Protein 8TTO (pdb70)

Secondary structure (DSSP, 8-state):
-EEEEEEEE-SSSEEE-SSTT---SS---SS-EEEEEEEEE-/-EEEEEEE-SSSEEE-SSTT--SSS---SS-EEEEEEEEE-/-EEEEEEEE-SS-EEE-SSTT--SSS---SS-EEEEEEEE-/-EEEEEEEE-SSSEEE-SSTTSSS-S---SS-EEEEEEEE-

B-factor: mean 31.07, std 7.16, range [18.97, 75.86]

InterPro domains:
  IPR059053 Hachiman anti-defense 1 [PF26126] (7-46)

Foldseek 3Di:
DKDKFWWKDQVPDIGGDDCQVVDPDPDDDDRIDIDIDIDDDD/DDKFWWKDLVPDIGGDDPPVVDPDPDDDDRIDIDIDDDDDD/DKDKFKWKDQVPDIDGDPPQVPDPDPDDDPRIDIDMDIDDD/DKDKFWWKDLVPDIGGDPCQVPDPDPDDDDRIDIDMDIDDD

Organism: NCBI:txid32644

Sequence (165 aa):
KEIILTVWTNGNAIRKYTGQDKTISKYKLKDWYKATAVITKEEIILTVWTNGNAIRKYTGQDKTISKYKLKDWYKATAVITKEKEIILTVWTNGNAIRKYTGQDKTISKYKLKDWYKATAVITKKEIILTVWTNGNAIRKYTGQDKTISKYKLKDWYKATAVITK

Solvent-accessible surface area: 12239 Å² total; per-residue (Å²): 202,119,55,126,15,51,0,24,0,44,25,79,35,4,144,78,37,107,22,53,59,158,84,183,66,192,176,184,102,201,101,51,43,77,0,48,0,43,1,56,126,115,174,55,127,30,54,0,23,0,46,20,81,39,5,141,86,42,72,3,52,63,93,61,64,60,182,163,189,107,203,97,44,35,72,0,35,0,46,2,41,142,175,135,101,0,41,18,51,0,22,0,47,24,77,38,8,134,73,35,110,13,49,64,155,90,178,69,204,186,162,112,200,94,45,31,94,3,49,0,54,0,67,149,152,105,32,112,33,57,0,11,0,35,4,81,38,3,125,88,43,104,19,53,53,163,83,184,64,183,166,172,99,198,103,39,26,97,3,59,0,49,1,69,144

Nearest PDB structures (foldseek):
  8tto-assembly1_A  TM=1.024E+00  e=9.820E-07  unidentified
  8tto-assembly2_D  TM=9.721E-01  e=1.538E-06  unidentified
  1adq-assembly1_A  TM=2.111E-01  e=9.528E+00  Homo sapiens
  8tto-assembly2_D  TM=9.809E-01  e=4.364E-06  unidentified
  8tto-assembly1_A  TM=1.005E+00  e=5.976E-06  unidentified

Radius of gyration: 19.55 Å; Cα contacts (8 Å, |Δi|>4): 337; chains: 4; bounding box: 30×60×49 Å

Structure (mmCIF, N/CA/C/O backbone):
data_8TTO
#
_entry.id   8TTO
#
_cell.length_a   30.938
_cell.length_b   40.181
_cell.length_c   45.291
_cell.angle_alpha   75.220
_cell.angle_beta   89.420
_cell.angle_gamma   74.910
#
_symmetry.space_group_name_H-M   'P 1'
#
loop_
_entity.id
_entity.type
_entity.pdbx_description
1 polymer Hachiman
2 water water
#
loop_
_atom_site.group_PDB
_atom_site.id
_atom_site.type_symbol
_atom_site.label_atom_id
_atom_site.label_alt_id
_atom_site.label_comp_id
_atom_site.label_asym_id
_atom_site.label_entity_id
_atom_site.label_seq_id
_atom_site.pdbx_PDB_ins_code
_atom_site.Cartn_x
_atom_site.Cartn_y
_atom_site.Cartn_z
_atom_site.occupancy
_atom_site.B_iso_or_equiv
_atom_site.auth_seq_id
_atom_site.auth_comp_id
_atom_site.auth_asym_id
_atom_site.auth_atom_id
_atom_site.pdbx_PDB_model_num
ATOM 1 N N . LYS A 1 3 ? 8.44400 27.92815 -10.78968 1.000 47.95315 3 LYS A N 1
ATOM 2 C CA . LYS A 1 3 ? 7.67607 29.13914 -11.05171 1.000 47.19176 3 LYS A CA 1
ATOM 3 C C . LYS A 1 3 ? 8.17075 30.28516 -10.17512 1.000 42.46021 3 LYS A C 1
ATOM 4 O O . LYS A 1 3 ? 8.76290 30.06065 -9.11863 1.000 39.29529 3 LYS A O 1
ATOM 10 N N . GLU A 1 4 ? 7.91863 31.51409 -10.61314 1.000 36.35914 4 GLU A N 1
ATOM 11 C CA . GLU A 1 4 ? 8.39868 32.70156 -9.92594 1.000 33.19280 4 GLU A CA 1
ATOM 12 C C . GLU A 1 4 ? 7.23272 33.52192 -9.39309 1.000 31.12764 4 GLU A C 1
ATOM 13 O O . GLU A 1 4 ? 6.15435 33.56792 -9.99293 1.000 32.52927 4 GLU A O 1
ATOM 19 N N . ILE A 1 5 ? 7.46408 34.16916 -8.25451 1.000 22.06329 5 ILE A N 1
ATOM 20 C CA . ILE A 1 5 ? 6.50393 35.07416 -7.63669 1.000 23.44936 5 ILE A CA 1
ATOM 21 C C . ILE A 1 5 ? 7.13306 36.45400 -7.57079 1.000 25.51351 5 ILE A C 1
ATOM 22 O O . ILE A 1 5 ? 8.29443 36.59424 -7.15754 1.000 25.96448 5 ILE A O 1
ATOM 27 N N . ILE A 1 6 ? 6.38545 37.47100 -7.98729 1.000 24.92434 6 ILE A N 1
ATOM 28 C CA . ILE A 1 6 ? 6.81760 38.85985 -7.91505 1.000 22.99576 6 ILE A CA 1
ATOM 29 C C . ILE A 1 6 ? 6.04272 39.52694 -6.78906 1.000 25.39228 6 ILE A C 1
ATOM 30 O O . ILE A 1 6 ? 4.81215 39.64503 -6.85696 1.000 26.90478 6 ILE A O 1
ATOM 35 N N . LEU A 1 7 ? 6.75874 39.96082 -5.75634 1.000 23.98471 7 LEU A N 1
ATOM 36 C CA . LEU A 1 7 ? 6.15185 40.51866 -4.55694 1.000 27.05637 7 LEU A CA 1
ATOM 37 C C . LEU A 1 7 ? 6.79206 41.86119 -4.24512 1.000 26.72262 7 LEU A C 1
ATOM 38 O O . LEU A 1 7 ? 8.02140 41.96741 -4.18857 1.000 23.95701 7 LEU A O 1
ATOM 43 N N . THR A 1 8 ? 5.96077 42.88192 -4.05236 1.000 26.70216 8 THR A N 1
ATOM 44 C CA . THR A 1 8 ? 6.45691 44.16669 -3.57997 1.000 29.04935 8 THR A CA 1
ATOM 45 C C . THR A 1 8 ? 6.78914 44.06054 -2.09711 1.000 24.93862 8 THR A C 1
ATOM 46 O O . THR A 1 8 ? 5.94870 43.64878 -1.29147 1.000 25.80447 8 THR A O 1
ATOM 50 N N . VAL A 1 9 ? 8.01869 44.42149 -1.73501 1.000 24.27555 9 VAL A N 1
ATOM 51 C CA . VAL A 1 9 ? 8.51984 44.18277 -0.38983 1.000 23.92096 9 VAL A CA 1
ATOM 52 C C . VAL A 1 9 ? 8.99708 45.48857 0.23190 1.000 27.63970 9 VAL A C 1
ATOM 53 O O . VAL A 1 9 ? 9.30838 46.46589 -0.45381 1.000 24.96964 9 VAL A O 1
ATOM 57 N N . TRP A 1 10 ? 9.04902 45.48410 1.56209 1.000 23.34399 10 TRP A N 1
ATOM 58 C CA . TRP A 1 10 ? 9.59348 46.57472 2.36410 1.000 23.53929 10 TRP A CA 1
ATOM 59 C C . TRP A 1 10 ? 10.78177 46.00977 3.13121 1.000 26.58726 10 TRP A C 1
ATOM 60 O O . TRP A 1 10 ? 10.60183 45.24607 4.08595 1.000 29.46760 10 TRP A O 1
ATOM 71 N N . THR A 1 11 ? 11.99229 46.37092 2.70903 1.000 25.14159 11 THR A N 1
ATOM 72 C CA . THR A 1 11 ? 13.20008 45.71870 3.19255 1.000 24.76734 11 THR A CA 1
ATOM 73 C C . THR A 1 11 ? 14.28170 46.75491 3.46324 1.000 25.61549 11 THR A C 1
ATOM 74 O O . THR A 1 11 ? 14.18308 47.91568 3.05713 1.000 27.24764 11 THR A O 1
ATOM 78 N N . ASN A 1 12 ? 15.33134 46.31238 4.15965 1.000 25.87588 12 ASN A N 1
ATOM 79 C CA . ASN A 1 12 ? 16.49895 47.13970 4.44214 1.000 31.35686 12 ASN A CA 1
ATOM 80 C C . ASN A 1 12 ? 17.78438 46.50376 3.92528 1.000 32.81735 12 ASN A C 1
ATOM 81 O O . ASN A 1 12 ? 18.87509 46.84981 4.38964 1.000 36.68946 12 ASN A O 1
ATOM 86 N N . GLY A 1 13 ? 17.67912 45.57778 2.97426 1.000 29.87921 13 GLY A N 1
ATOM 87 C CA . GLY A 1 13 ? 18.81430 44.81849 2.51146 1.000 32.87788 13 GLY A CA 1
ATOM 88 C C . GLY A 1 13 ? 19.08207 43.54822 3.28966 1.000 33.45799 13 GLY A C 1
ATOM 89 O O . GLY A 1 13 ? 19.70447 42.62615 2.75068 1.000 36.97522 13 GLY A O 1
ATOM 90 N N . ASN A 1 14 ? 18.63014 43.47654 4.54317 1.000 34.98872 14 ASN A N 1
ATOM 91 C CA . ASN A 1 14 ? 18.78213 42.27518 5.36107 1.000 32.27422 14 ASN A CA 1
ATOM 92 C C . ASN A 1 14 ? 17.41756 41.70802 5.72493 1.000 31.72586 14 ASN A C 1
ATOM 93 O O . ASN A 1 14 ? 17.01970 40.67961 5.17135 1.000 30.15955 14 ASN A O 1
ATOM 98 N N . ALA A 1 15 ? 16.68565 42.33990 6.63938 1.000 31.41729 15 ALA A N 1
ATOM 99 C CA . ALA A 1 15 ? 15.31288 41.94428 6.90324 1.000 30.47139 15 ALA A CA 1
ATOM 100 C C . ALA A 1 15 ? 14.42159 42.33028 5.72620 1.000 27.36290 15 ALA A C 1
ATOM 101 O O . ALA A 1 15 ? 14.79172 43.14017 4.87137 1.000 23.54994 15 ALA A O 1
ATOM 103 N N . ILE A 1 16 ? 13.23057 41.73931 5.68751 1.000 25.57844 16 ILE A N 1
ATOM 104 C CA . ILE A 1 16 ? 12.31209 41.96330 4.57696 1.000 22.02656 16 ILE A CA 1
ATOM 105 C C . ILE A 1 16 ? 10.90090 41.63017 5.04045 1.000 25.93003 16 ILE A C 1
ATOM 106 O O . ILE A 1 16 ? 10.68539 40.67313 5.78947 1.000 25.17067 16 ILE A O 1
ATOM 111 N N . ARG A 1 17 ? 9.94219 42.44587 4.60292 1.000 23.35487 17 ARG A N 1
ATOM 112 C CA . ARG A 1 17 ? 8.53096 42.23683 4.89128 1.000 28.35745 17 ARG A CA 1
ATOM 113 C C . ARG A 1 17 ? 7.72529 42.54315 3.63700 1.000 25.31545 17 ARG A C 1
ATOM 114 O O . ARG A 1 17 ? 8.21987 43.16635 2.69470 1.000 22.05626 17 ARG A O 1
ATOM 122 N N . LYS A 1 18 ? 6.47121 42.09978 3.63440 1.000 30.15190 18 LYS A N 1
ATOM 123 C CA . LYS A 1 18 ? 5.56572 42.44805 2.54882 1.000 30.11002 18 LYS A CA 1
ATOM 124 C C . LYS A 1 18 ? 5.25110 43.93815 2.58989 1.000 28.07905 18 LYS A C 1
ATOM 125 O O . LYS A 1 18 ? 4.99318 44.50558 3.65513 1.000 31.91232 18 LYS A O 1
ATOM 131 N N . TYR A 1 19 ? 5.28224 44.57564 1.42232 1.000 31.73308 19 TYR A N 1
ATOM 132 C CA . TYR A 1 19 ? 4.99479 46.00197 1.34052 1.000 28.50430 19 TYR A CA 1
ATOM 133 C C . TYR A 1 19 ? 3.50771 46.24540 1.56426 1.000 28.92230 19 TYR A C 1
ATOM 134 O O . TYR A 1 19 ? 2.66647 45.73020 0.82058 1.000 28.54492 19 TYR A O 1
ATOM 143 N N . THR A 1 20 ? 3.18467 47.02908 2.59246 1.000 31.26079 20 THR A N 1
ATOM 144 C CA . THR A 1 20 ? 1.80525 47.37816 2.90769 1.000 30.92574 20 THR A CA 1
ATOM 145 C C . THR A 1 20 ? 1.58283 48.88444 2.93146 1.000 34.76455 20 THR A C 1
ATOM 146 O O . THR A 1 20 ? 0.55442 49.34159 3.44433 1.000 36.17380 20 THR A O 1
ATOM 150 N N . GLY A 1 21 ? 2.50994 49.66290 2.38925 1.000 31.22170 21 GLY A N 1
ATOM 151 C CA . GLY A 1 21 ? 2.43857 51.10209 2.44905 1.000 30.19165 21 GLY A CA 1
ATOM 152 C C . GLY A 1 21 ? 3.20030 51.73254 3.59183 1.000 31.54614 21 GLY A C 1
ATOM 153 O O . GLY A 1 21 ? 2.75585 52.76158 4.11325 1.000 34.25629 21 GLY A O 1
ATOM 154 N N . GLN A 1 22 ? 4.33055 51.14862 4.00040 1.000 30.57133 22 GLN A N 1
ATOM 155 C CA . GLN A 1 22 ? 5.09251 51.69940 5.11631 1.000 28.07653 22 GLN A CA 1
ATOM 156 C C . GLN A 1 22 ? 5.64725 53.08007 4.79230 1.000 30.42046 22 GLN A C 1
ATOM 157 O O . GLN A 1 22 ? 5.87150 53.88735 5.70136 1.000 36.52509 22 GLN A O 1
ATOM 163 N N . ASP A 1 23 ? 5.87536 53.36974 3.51380 1.000 34.86404 23 ASP A N 1
ATOM 164 C CA . ASP A 1 23 ? 6.37305 54.66958 3.08627 1.000 33.26903 23 ASP A CA 1
ATOM 165 C C . ASP A 1 23 ? 5.26065 55.68349 2.85277 1.000 36.34366 23 ASP A C 1
ATOM 166 O O . ASP A 1 23 ? 5.54857 56.81475 2.44896 1.000 40.09069 23 ASP A O 1
ATOM 171 N N . LYS A 1 24 ? 4.00750 55.31032 3.09016 1.000 38.08790 24 LYS A N 1
ATOM 172 C CA . LYS A 1 24 ? 2.87698 56.22270 2.91884 1.000 38.61363 24 LYS A CA 1
ATOM 173 C C . LYS A 1 24 ? 2.46792 56.82113 4.26340 1.000 38.51327 24 LYS A C 1
ATOM 174 O O . LYS A 1 24 ? 1.37027 56.60128 4.77642 1.000 41.92642 24 LYS A O 1
ATOM 180 N N . THR A 1 25 ? 3.38627 57.59623 4.83200 1.000 34.42463 25 THR A N 1
ATOM 181 C CA . THR A 1 25 ? 3.19774 58.21849 6.13171 1.000 32.59803 25 THR A CA 1
ATOM 182 C C . THR A 1 25 ? 3.17450 59.73359 5.98754 1.000 31.00725 25 THR A C 1
ATOM 183 O O . THR A 1 25 ? 3.79831 60.29927 5.08456 1.000 31.72412 25 THR A O 1
ATOM 187 N N . ILE A 1 26 ? 2.43672 60.38876 6.88887 1.000 31.53796 26 ILE A N 1
ATOM 188 C CA . ILE A 1 26 ? 2.43058 61.84774 6.94765 1.000 32.49263 26 ILE A CA 1
ATOM 189 C C . ILE A 1 26 ? 3.56005 62.38327 7.81666 1.000 30.35846 26 ILE A C 1
ATOM 190 O O . ILE A 1 26 ? 3.76477 63.60611 7.87220 1.000 32.17054 26 ILE A O 1
ATOM 195 N N . SER A 1 27 ? 4.30753 61.50733 8.48452 1.000 28.85997 27 SER A N 1
ATOM 196 C CA . SER A 1 27 ? 5.42512 61.93615 9.31225 1.000 27.86541 27 SER A CA 1
ATOM 197 C C . SER A 1 27 ? 6.50398 62.60307 8.46678 1.000 28.36240 27 SER A C 1
ATOM 198 O O . SER A 1 27 ? 6.68897 62.28716 7.28899 1.000 29.23106 27 SER A O 1
ATOM 201 N N . LYS A 1 28 ? 7.22234 63.54277 9.08552 1.000 27.87852 28 LYS A N 1
ATOM 202 C CA . LYS A 1 28 ? 8.36169 64.16447 8.42233 1.000 28.27109 28 LYS A CA 1
ATOM 203 C C . LYS A 1 28 ? 9.55776 63.22734 8.33492 1.000 27.74227 28 LYS A C 1
ATOM 204 O O . LYS A 1 28 ? 10.47507 63.48569 7.54849 1.000 28.30078 28 LYS A O 1
ATOM 210 N N . TYR A 1 29 ? 9.56767 62.15151 9.11581 1.000 26.80179 29 TYR A N 1
ATOM 211 C CA . TYR A 1 29 ? 10.70453 61.24995 9.20515 1.000 26.30374 29 TYR A CA 1
ATOM 212 C C . TYR A 1 29 ? 10.41334 59.92998 8.50281 1.000 26.76535 29 TYR A C 1
ATOM 213 O O . TYR A 1 29 ? 9.26393 59.58648 8.21391 1.000 27.18959 29 TYR A O 1
ATOM 222 N N . LYS A 1 30 ? 11.48674 59.18989 8.23651 1.000 26.76347 30 LYS A N 1
ATOM 223 C CA . LYS A 1 30 ? 11.39931 57.86181 7.65099 1.000 27.22002 30 LYS A CA 1
ATOM 224 C C . LYS A 1 30 ? 12.64398 57.08509 8.05099 1.000 27.54920 30 LYS A C 1
ATOM 225 O O . LYS A 1 30 ? 13.65744 57.66528 8.44896 1.000 26.34963 30 LYS A O 1
ATOM 231 N N . LEU A 1 31 ? 12.55795 55.76237 7.94322 1.000 26.90393 31 LEU A N 1
ATOM 232 C CA . LEU A 1 31 ? 13.69073 54.91468 8.28805 1.000 26.65474 31 LEU A CA 1
ATOM 233 C C . LEU A 1 31 ? 14.82913 55.10988 7.29386 1.000 27.59320 31 LEU A C 1
ATOM 234 O O . LEU A 1 31 ? 14.60955 55.22397 6.08462 1.000 32.30739 31 LEU A O 1
ATOM 239 N N . LYS A 1 32 ? 16.05666 55.14927 7.81646 1.000 27.19159 32 LYS A N 1
ATOM 240 C CA . LYS A 1 32 ? 17.21793 55.41360 6.97254 1.000 30.27282 32 LYS A CA 1
ATOM 241 C C . LYS A 1 32 ? 17.48519 54.26092 6.01174 1.000 31.12320 32 LYS A C 1
ATOM 242 O O . LYS A 1 32 ? 17.71734 54.47710 4.81659 1.000 30.51468 32 LYS A O 1
ATOM 248 N N . ASP A 1 33 ? 17.45893 53.02762 6.51494 1.000 29.03869 33 ASP A N 1
ATOM 249 C CA . ASP A 1 33 ? 17.92493 51.87447 5.75733 1.000 35.33566 33 ASP A CA 1
ATOM 250 C C . ASP A 1 33 ? 16.81736 51.13068 5.02374 1.000 31.03615 33 ASP A C 1
ATOM 251 O O . ASP A 1 33 ? 17.12304 50.28187 4.18010 1.000 36.24018 33 ASP A O 1
ATOM 256 N N . TRP A 1 34 ? 15.55303 51.42204 5.31158 1.000 30.31973 34 TRP A N 1
ATOM 257 C CA . TRP A 1 34 ? 14.44384 50.68334 4.72609 1.000 30.95475 34 TRP A CA 1
ATOM 258 C C . TRP A 1 34 ? 13.93135 51.37404 3.46905 1.000 32.01437 34 TRP A C 1
ATOM 259 O O . TRP A 1 34 ? 13.91721 52.60578 3.38124 1.000 32.16592 34 TRP A O 1
ATOM 270 N N . TYR A 1 35 ? 13.50983 50.56932 2.49577 1.000 27.31321 35 TYR A N 1
ATOM 271 C CA . TYR A 1 35 ? 13.06996 51.09016 1.21055 1.000 28.62316 35 TYR A CA 1
ATOM 272 C C . TYR A 1 35 ? 12.07514 50.12427 0.58195 1.000 30.04340 35 TYR A C 1
ATOM 273 O O . TYR A 1 35 ? 12.00868 48.94552 0.94028 1.000 24.69989 35 TYR A O 1
ATOM 282 N N . LYS A 1 36 ? 11.30057 50.64545 -0.36617 1.000 27.09135 36 LYS A N 1
ATOM 283 C CA . LYS A 1 36 ? 10.35710 49.84623 -1.13489 1.000 24.35376 36 LYS A CA 1
ATOM 284 C C . LYS A 1 36 ? 11.06868 49.22251 -2.32733 1.000 29.36586 36 LYS A C 1
ATOM 285 O O . LYS A 1 36 ? 11.87075 49.87765 -2.99885 1.000 30.67059 36 LYS A O 1
ATOM 291 N N . ALA A 1 37 ? 10.77411 47.95112 -2.58698 1.000 28.13212 37 ALA A N 1
ATOM 292 C CA . ALA A 1 37 ? 11.46986 47.22276 -3.63594 1.000 29.98256 37 ALA A CA 1
ATOM 293 C C . ALA A 1 37 ? 10.56822 46.12721 -4.18602 1.000 23.02202 37 ALA A C 1
ATOM 294 O O . ALA A 1 37 ? 9.51311 45.81666 -3.62776 1.000 22.79917 37 ALA A O 1
ATOM 296 N N . THR A 1 38 ? 11.00346 45.54486 -5.29963 1.000 28.51224 38 THR A N 1
ATOM 297 C CA . THR A 1 38 ? 10.31626 44.43652 -5.94783 1.000 24.95391 38 THR A CA 1
ATOM 298 C C . THR A 1 38 ? 11.15979 43.17777 -5.80159 1.000 23.19759 38 THR A C 1
ATOM 299 O O . THR A 1 38 ? 12.36648 43.20046 -6.06666 1.000 25.54513 38 THR A O 1
ATOM 303 N N . ALA A 1 39 ? 10.52695 42.08738 -5.37820 1.000 21.93157 39 ALA A N 1
ATOM 304 C CA . ALA A 1 39 ? 11.21079 40.82688 -5.12039 1.000 22.51752 39 ALA A CA 1
ATOM 305 C C . ALA A 1 39 ? 10.73467 39.77465 -6.11236 1.000 25.44541 39 ALA A C 1
ATOM 306 O O . ALA A 1 39 ? 9.53120 39.51293 -6.21513 1.000 22.99366 39 ALA A O 1
ATOM 308 N N . VAL A 1 40 ? 11.67628 39.17787 -6.83614 1.000 21.66950 40 VAL A N 1
ATOM 309 C CA . VAL A 1 40 ? 11.41024 38.02479 -7.68831 1.000 21.56764 40 VAL A CA 1
ATOM 310 C C . VAL A 1 40 ? 11.77492 36.78438 -6.88349 1.000 22.82891 40 VAL A C 1
ATOM 311 O O . VAL A 1 40 ? 12.95661 36.50163 -6.65799 1.000 23.85680 40 VAL A O 1
ATOM 315 N N . ILE A 1 41 ? 10.76070 36.04500 -6.44669 1.000 21.75785 41 ILE A N 1
ATOM 316 C CA . ILE A 1 41 ? 10.92595 34.95189 -5.49585 1.000 22.33248 41 ILE A CA 1
ATOM 317 C C . ILE A 1 41 ? 10.91246 33.63322 -6.25663 1.000 26.52813 41 ILE A C 1
ATOM 318 O O . ILE A 1 41 ? 9.94573 33.32328 -6.96339 1.000 24.23587 41 ILE A O 1
ATOM 323 N N . THR A 1 42 ? 11.98077 32.85280 -6.10565 1.000 23.60052 42 THR A N 1
ATOM 324 C CA . THR A 1 42 ? 12.11579 31.55233 -6.75131 1.000 26.19101 42 THR A CA 1
ATOM 325 C C . THR A 1 42 ? 12.34381 30.49568 -5.68075 1.000 26.49976 42 THR A C 1
ATOM 326 O O . THR A 1 42 ? 13.29034 30.59997 -4.89268 1.000 26.01579 42 THR A O 1
ATOM 330 N N . LYS A 1 43 ? 11.48364 29.48064 -5.65927 1.000 25.17270 43 LYS A N 1
ATOM 331 C CA . LYS A 1 43 ? 11.57959 28.43120 -4.65365 1.000 33.71341 43 LYS A CA 1
ATOM 332 C C . LYS A 1 43 ? 12.73999 27.49439 -4.96898 1.000 34.93468 43 LYS A C 1
ATOM 333 O O . LYS A 1 43 ? 12.92376 27.07850 -6.11727 1.000 34.70242 43 LYS A O 1
ATOM 339 N N . GLU A 1 44 ? 13.52613 27.16665 -3.94786 1.000 33.38215 44 GLU A N 1
ATOM 340 C CA . GLU A 1 44 ? 14.68104 26.29262 -4.12034 1.000 40.16645 44 GLU A CA 1
ATOM 341 C C . GLU A 1 44 ? 14.28508 24.82281 -4.02229 1.000 37.82209 44 GLU A C 1
ATOM 342 O O . GLU A 1 44 ? 13.18501 24.49395 -3.57776 1.000 43.68192 44 GLU A O 1
ATOM 348 N N . GLU B 1 4 ? 21.37004 45.98809 -6.33926 1.000 51.73881 4 GLU B N 1
ATOM 349 C CA . GLU B 1 4 ? 20.54669 44.78785 -6.24849 1.000 43.02006 4 GLU B CA 1
ATOM 350 C C . GLU B 1 4 ? 21.18425 43.74628 -5.33829 1.000 38.95348 4 GLU B C 1
ATOM 351 O O . GLU B 1 4 ? 22.40698 43.61106 -5.29126 1.000 44.38848 4 GLU B O 1
ATOM 357 N N . ILE B 1 5 ? 20.34256 43.00783 -4.61511 1.000 34.21928 5 ILE B N 1
ATOM 358 C CA . ILE B 1 5 ? 20.79403 41.97879 -3.69124 1.000 32.05048 5 ILE B CA 1
ATOM 359 C C . ILE B 1 5 ? 20.01381 40.69952 -3.95626 1.000 32.09149 5 ILE B C 1
ATOM 360 O O . ILE B 1 5 ? 18.91765 40.71303 -4.52075 1.000 32.03282 5 ILE B O 1
ATOM 365 N N . ILE B 1 6 ? 20.59796 39.58401 -3.53158 1.000 27.46242 6 ILE B N 1
ATOM 366 C CA . ILE B 1 6 ? 19.97652 38.26967 -3.62990 1.000 27.00983 6 ILE B CA 1
ATOM 367 C C . ILE B 1 6 ? 19.88510 37.71279 -2.21682 1.000 28.63911 6 ILE B C 1
ATOM 368 O O . ILE B 1 6 ? 20.90533 37.34706 -1.61839 1.000 27.25215 6 ILE B O 1
ATOM 373 N N . LEU B 1 7 ? 18.67027 37.65570 -1.67911 1.000 29.72212 7 LEU B N 1
ATOM 374 C CA . LEU B 1 7 ? 18.43085 37.20382 -0.31700 1.000 28.99092 7 LEU B CA 1
ATOM 375 C C . LEU B 1 7 ? 17.76663 35.83514 -0.32001 1.000 29.80264 7 LEU B C 1
ATOM 376 O O . LEU B 1 7 ? 16.90734 35.55095 -1.16055 1.000 28.32639 7 LEU B O 1
ATOM 381 N N . THR B 1 8 ? 18.17326 34.99147 0.62325 1.000 26.27609 8 THR B N 1
ATOM 382 C CA . THR B 1 8 ? 17.44654 33.76394 0.91362 1.000 26.91310 8 THR B CA 1
ATOM 383 C C . THR B 1 8 ? 16.32843 34.09675 1.89304 1.000 26.56769 8 THR B C 1
ATOM 384 O O . THR B 1 8 ? 16.58294 34.66645 2.95974 1.000 24.77250 8 THR B O 1
ATOM 388 N N . VAL B 1 9 ? 15.09220 33.76386 1.52922 1.000 22.22749 9 VAL B N 1
ATOM 389 C CA . VAL B 1 9 ? 13.93226 34.21079 2.28533 1.000 22.04831 9 VAL B CA 1
ATOM 390 C C . VAL B 1 9 ? 13.08572 33.01351 2.69742 1.000 23.57527 9 VAL B C 1
ATOM 391 O O . VAL B 1 9 ? 13.16842 31.92436 2.12457 1.000 22.06897 9 VAL B O 1
ATOM 395 N N . TRP B 1 10 ? 12.26551 33.23952 3.71994 1.000 22.84530 10 TRP B N 1
ATOM 396 C CA . TRP B 1 10 ? 11.26665 32.28685 4.19027 1.000 22.26279 10 TRP B CA 1
ATOM 397 C C . TRP B 1 10 ? 9.90291 32.91685 3.93566 1.000 24.41171 10 TRP B C 1
ATOM 398 O O . TRP B 1 10 ? 9.54228 33.90766 4.57976 1.000 26.75344 10 TRP B O 1
ATOM 409 N N . THR B 1 11 ? 9.15262 32.35481 2.98934 1.000 21.31418 11 THR B N 1
ATOM 410 C CA . THR B 1 11 ? 7.94269 33.00788 2.51379 1.000 20.75708 11 THR B CA 1
ATOM 411 C C . THR B 1 11 ? 6.89529 31.96973 2.14234 1.000 21.26617 11 THR B C 1
ATOM 412 O O . THR B 1 11 ? 7.19489 30.78752 1.95676 1.000 22.10787 11 THR B O 1
ATOM 416 N N . ASN B 1 12 ? 5.65146 32.43849 2.03442 1.000 24.39082 12 ASN B N 1
ATOM 417 C CA . ASN B 1 12 ? 4.54525 31.64882 1.51059 1.000 24.57275 12 ASN B CA 1
ATOM 418 C C . ASN B 1 12 ? 4.01177 32.22075 0.20127 1.000 27.04497 12 ASN B C 1
ATOM 419 O O . ASN B 1 12 ? 2.90235 31.87654 -0.21816 1.000 26.94369 12 ASN B O 1
ATOM 424 N N . GLY B 1 13 ? 4.78364 33.08964 -0.45234 1.000 25.55210 13 GLY B N 1
ATOM 425 C CA . GLY B 1 13 ? 4.33604 33.79340 -1.63065 1.000 26.69348 13 GLY B CA 1
ATOM 426 C C . GLY B 1 13 ? 3.61779 35.09677 -1.35239 1.000 29.91031 13 GLY B C 1
ATOM 427 O O . GLY B 1 13 ? 3.51507 35.93713 -2.25374 1.000 29.29757 13 GLY B O 1
ATOM 428 N N . ASN B 1 14 ? 3.11742 35.28648 -0.12956 1.000 28.05686 14 ASN B N 1
ATOM 429 C CA . ASN B 1 14 ? 2.45260 36.53056 0.26048 1.000 28.36338 14 ASN B CA 1
ATOM 430 C C . ASN B 1 14 ? 3.22972 37.22287 1.36104 1.000 28.56241 14 ASN B C 1
ATOM 431 O O . ASN B 1 14 ? 3.82922 38.27579 1.11731 1.000 27.86535 14 ASN B O 1
ATOM 436 N N . ALA B 1 15 ? 3.24588 36.68173 2.57861 1.000 27.79391 15 ALA B N 1
ATOM 437 C CA . ALA B 1 15 ? 4.13884 37.17108 3.61426 1.000 26.12744 15 ALA B CA 1
ATOM 438 C C . ALA B 1 15 ? 5.54932 36.65023 3.36792 1.000 27.41934 15 ALA B C 1
ATOM 439 O O . ALA B 1 15 ? 5.74425 35.58113 2.78156 1.000 24.85781 15 ALA B O 1
ATOM 441 N N . ILE B 1 16 ? 6.54033 37.41743 3.81626 1.000 25.25617 16 ILE B N 1
ATOM 442 C CA . ILE B 1 16 ? 7.93824 37.08547 3.56603 1.000 24.99181 16 ILE B CA 1
ATOM 443 C C . ILE B 1 16 ? 8.78288 37.49081 4.76742 1.000 25.49213 16 ILE B C 1
ATOM 444 O O . ILE B 1 16 ? 8.52804 38.51448 5.41086 1.000 27.23185 16 ILE B O 1
ATOM 449 N N . ARG B 1 17 ? 9.78079 36.66710 5.07582 1.000 24.68346 17 ARG B N 1
ATOM 450 C CA . ARG B 1 17 ? 10.74688 36.94572 6.12313 1.000 27.34291 17 ARG B CA 1
ATOM 451 C C . ARG B 1 17 ? 12.12944 36.54306 5.63583 1.000 24.22717 17 ARG B C 1
ATOM 452 O O . ARG B 1 17 ? 12.27322 35.71944 4.72739 1.000 24.66504 17 ARG B O 1
ATOM 460 N N . LYS B 1 18 ? 13.15057 37.11910 6.26823 1.000 24.32964 18 LYS B N 1
ATOM 461 C CA . LYS B 1 18 ? 14.51421 36.65694 6.04625 1.000 23.79689 18 LYS B CA 1
ATOM 462 C C . LYS B 1 18 ? 14.64874 35.21774 6.52234 1.000 25.64857 18 LYS B C 1
ATOM 463 O O . LYS B 1 18 ? 14.20279 34.87429 7.62021 1.000 24.61196 18 LYS B O 1
ATOM 469 N N . TYR B 1 19 ? 15.25185 34.37159 5.68999 1.000 26.57724 19 TYR B N 1
ATOM 470 C CA . TYR B 1 19 ? 15.41716 32.96532 6.03946 1.000 24.55675 19 TYR B CA 1
ATOM 471 C C . TYR B 1 19 ? 16.44057 32.81870 7.15976 1.000 29.04034 19 TYR B C 1
ATOM 472 O O . TYR B 1 19 ? 17.58279 33.27217 7.03308 1.000 26.56294 19 TYR B O 1
ATOM 481 N N . THR B 1 20 ? 16.02867 32.18255 8.25940 1.000 29.46458 20 THR B N 1
ATOM 482 C CA . THR B 1 20 ? 16.91656 31.90928 9.38361 1.000 28.50973 20 THR B CA 1
ATOM 483 C C . THR B 1 20 ? 16.88810 30.43534 9.77266 1.000 29.95622 20 THR B C 1
ATOM 484 O O . THR B 1 20 ? 17.29309 30.08444 10.88578 1.000 32.40133 20 THR B O 1
ATOM 488 N N . GLY B 1 21 ? 16.41638 29.56847 8.88029 1.000 27.01996 21 GLY B N 1
ATOM 489 C CA . GLY B 1 21 ? 16.31877 28.15345 9.17498 1.000 29.21349 21 GLY B CA 1
ATOM 490 C C . GLY B 1 21 ? 14.99333 27.77159 9.79995 1.000 25.56338 21 GLY B C 1
ATOM 491 O O . GLY B 1 21 ? 14.93973 26.89823 10.67092 1.000 31.49560 21 GLY B O 1
ATOM 492 N N . GLN B 1 22 ? 13.91172 28.42005 9.35875 1.000 29.26828 22 GLN B N 1
ATOM 493 C CA . GLN B 1 22 ? 12.59245 28.14333 9.91610 1.000 28.34309 22 GLN B CA 1
ATOM 494 C C . GLN B 1 22 ? 12.09931 26.74137 9.58359 1.000 27.57908 22 GLN B C 1
ATOM 495 O O . GLN B 1 22 ? 11.20959 26.23275 10.27347 1.000 28.59698 22 GLN B O 1
ATOM 501 N N . ASP B 1 23 ? 12.64869 26.11022 8.54948 1.000 26.80274 23 ASP B N 1
ATOM 502 C CA . ASP B 1 23 ? 12.23968 24.77254 8.14455 1.000 28.40420 23 ASP B CA 1
ATOM 503 C C . ASP B 1 23 ? 13.04361 23.67234 8.82481 1.000 29.81921 23 ASP B C 1
ATOM 504 O O . ASP B 1 23 ? 12.80750 22.49204 8.54746 1.000 29.16469 23 ASP B O 1
ATOM 509 N N . LYS B 1 24 ? 13.97943 24.02483 9.70038 1.000 26.89882 24 LYS B N 1
ATOM 510 C CA . LYS B 1 24 ? 14.80400 23.05446 10.41245 1.000 27.21909 24 LYS B CA 1
ATOM 511 C C . LYS B 1 24 ? 14.34290 22.97995 11.86571 1.000 26.14589 24 LYS B C 1
ATOM 512 O O . LYS B 1 24 ? 15.02132 23.43787 12.78727 1.000 25.51347 24 LYS B O 1
ATOM 518 N N . THR B 1 25 ? 13.16834 22.39027 12.06278 1.000 28.28253 25 THR B N 1
ATOM 519 C CA . THR B 1 25 ? 12.54479 22.28256 13.37204 1.000 23.66734 25 THR B CA 1
ATOM 520 C C . THR B 1 25 ? 12.47662 20.82648 13.81453 1.000 25.51649 25 THR B C 1
ATOM 521 O O . THR B 1 25 ? 12.57994 19.89943 13.00684 1.000 24.66038 25 THR B O 1
ATOM 525 N N . ILE B 1 26 ? 12.29304 20.63807 15.12328 1.000 25.20034 26 ILE B N 1
ATOM 526 C CA . ILE B 1 26 ? 12.17643 19.29360 15.67809 1.000 28.29826 26 ILE B CA 1
ATOM 527 C C . ILE B 1 26 ? 10.79088 18.70102 15.45067 1.000 28.50981 26 ILE B C 1
ATOM 528 O O . ILE B 1 26 ? 10.64081 17.47251 15.46064 1.000 31.29786 26 ILE B O 1
ATOM 533 N N . SER B 1 27 ? 9.77918 19.53790 15.22985 1.000 27.69096 27 SER B N 1
ATOM 534 C CA . SER B 1 27 ? 8.41730 19.04989 15.06745 1.000 28.79694 27 SER B CA 1
ATOM 535 C C . SER B 1 27 ? 8.29770 18.17470 13.82561 1.000 30.63676 27 SER B C 1
ATOM 536 O O . SER B 1 27 ? 9.01701 18.35147 12.83891 1.000 28.96642 27 SER B O 1
ATOM 539 N N . LYS B 1 28 ? 7.37875 17.21291 13.88572 1.000 30.69876 28 LYS B N 1
ATOM 540 C CA . LYS B 1 28 ? 7.07491 16.38468 12.72714 1.000 31.02141 28 LYS B CA 1
ATOM 541 C C . LYS B 1 28 ? 6.06781 17.03988 11.79264 1.000 29.95904 28 LYS B C 1
ATOM 542 O O . LYS B 1 28 ? 5.67963 16.42500 10.79381 1.000 30.24075 28 LYS B O 1
ATOM 548 N N . TYR B 1 29 ? 5.64566 18.26455 12.09034 1.000 29.41661 29 TYR B N 1
ATOM 549 C CA . TYR B 1 29 ? 4.75543 19.03671 11.24031 1.000 27.19143 29 TYR B CA 1
ATOM 550 C C . TYR B 1 29 ? 5.49150 20.23989 10.66576 1.000 26.22502 29 TYR B C 1
ATOM 551 O O . TYR B 1 29 ? 6.50354 20.69631 11.20364 1.000 23.98189 29 TYR B O 1
ATOM 560 N N . LYS B 1 30 ? 4.96271 20.75367 9.55867 1.000 25.60099 30 LYS B N 1
ATOM 561 C CA . LYS B 1 30 ? 5.48783 21.96558 8.94969 1.000 23.56806 30 LYS B CA 1
ATOM 562 C C . LYS B 1 30 ? 4.33221 22.73758 8.33324 1.000 22.15010 30 LYS B C 1
ATOM 563 O O . LYS B 1 30 ? 3.26039 22.18500 8.07278 1.000 22.72197 30 LYS B O 1
ATOM 569 N N . LEU B 1 31 ? 4.56014 24.02869 8.10869 1.000 22.84308 31 LEU B N 1
ATOM 570 C CA . LEU B 1 31 ? 3.55007 24.86141 7.47243 1.000 22.58422 31 LEU B CA 1
ATOM 571 C C . LEU B 1 31 ? 3.34590 24.43090 6.02507 1.000 24.37703 31 LEU B C 1
ATOM 572 O O . LEU B 1 31 ? 4.30309 24.12341 5.30924 1.000 23.05738 31 LEU B O 1
ATOM 577 N N . LYS B 1 32 ? 2.08192 24.40683 5.59866 1.000 23.09961 32 LYS B N 1
ATOM 578 C CA . LYS B 1 32 ? 1.75417 23.91576 4.26398 1.000 26.47469 32 LYS B CA 1
ATOM 579 C C . LYS B 1 32 ? 2.31712 24.82553 3.17878 1.000 26.20605 32 LYS B C 1
ATOM 580 O O . LYS B 1 32 ? 2.90965 24.35070 2.20301 1.000 28.70915 32 LYS B O 1
ATOM 586 N N . ASP B 1 33 ? 2.14505 26.13767 3.33216 1.000 26.22399 33 ASP B N 1
ATOM 587 C CA . ASP B 1 33 ? 2.37637 27.07738 2.24370 1.000 29.20637 33 ASP B CA 1
ATOM 588 C C . ASP B 1 33 ? 3.73432 27.76527 2.29596 1.000 26.07527 33 ASP B C 1
ATOM 589 O O . ASP B 1 33 ? 4.09857 28.44393 1.33039 1.000 25.95968 33 ASP B O 1
ATOM 594 N N . TRP B 1 34 ? 4.48958 27.61084 3.37846 1.000 27.08854 34 TRP B N 1
ATOM 595 C CA . TRP B 1 34 ? 5.75432 28.31592 3.53360 1.000 25.20294 34 TRP B CA 1
ATOM 596 C C . TRP B 1 34 ? 6.91214 27.47444 3.01261 1.000 26.10300 34 TRP B C 1
ATOM 597 O O . TRP B 1 34 ? 6.92211 26.24873 3.15760 1.000 25.43479 34 TRP B O 1
ATOM 608 N N . TYR B 1 35 ? 7.88963 28.14481 2.40387 1.000 26.43169 35 TYR B N 1
ATOM 609 C CA . TYR B 1 35 ? 9.00636 27.46005 1.76991 1.000 26.62788 35 TYR B CA 1
ATOM 610 C C . TYR B 1 35 ? 10.22686 28.36956 1.75644 1.000 23.28151 35 TYR B C 1
ATOM 611 O O . TYR B 1 35 ? 10.11876 29.59437 1.86081 1.000 21.98608 35 TYR B O 1
ATOM 620 N N . LYS B 1 36 ? 11.39593 27.74560 1.62762 1.000 23.44996 36 LYS B N 1
ATOM 621 C CA . LYS B 1 36 ? 12.64843 28.47460 1.48141 1.000 23.72948 36 LYS B CA 1
ATOM 622 C C . LYS B 1 36 ? 12.84965 28.84931 0.01902 1.000 25.76861 36 LYS B C 1
ATOM 623 O O . LYS B 1 36 ? 12.68219 28.01085 -0.87247 1.000 25.84049 36 LYS B O 1
ATOM 629 N N . ALA B 1 37 ? 13.20853 30.10645 -0.23020 1.000 23.38655 37 ALA B N 1
ATOM 630 C CA . ALA B 1 37 ? 13.27977 30.60047 -1.59614 1.000 27.19540 37 ALA B CA 1
ATOM 631 C C . ALA B 1 37 ? 14.38306 31.64090 -1.71862 1.000 27.22503 37 ALA B C 1
ATOM 632 O O . ALA B 1 37 ? 14.89875 32.15958 -0.72518 1.000 24.34266 37 ALA B O 1
ATOM 634 N N . THR B 1 38 ? 14.73699 31.93644 -2.96610 1.000 25.40077 38 THR B N 1
ATOM 635 C CA . THR B 1 38 ? 15.70015 32.97538 -3.30264 1.000 27.22065 38 THR B CA 1
ATOM 636 C C . THR B 1 38 ? 14.95227 34.18363 -3.85032 1.000 25.52694 38 THR B C 1
ATOM 637 O O . THR B 1 38 ? 14.11553 34.04499 -4.74865 1.000 29.14832 38 THR B O 1
ATOM 641 N N . ALA B 1 39 ? 15.24924 35.36199 -3.30778 1.000 23.91816 39 ALA B N 1
ATOM 642 C CA . ALA B 1 39 ? 14.55209 36.59028 -3.66844 1.000 25.95335 39 ALA B CA 1
ATOM 643 C C . ALA B 1 39 ? 15.54400 37.58443 -4.25346 1.000 24.27243 39 ALA B C 1
ATOM 644 O O . ALA B 1 39 ? 16.53449 37.93494 -3.60290 1.000 25.95571 39 ALA B O 1
ATOM 646 N N . VAL B 1 40 ? 15.27697 38.03427 -5.47569 1.000 22.95153 40 VAL B N 1
ATOM 647 C CA . VAL B 1 40 ? 16.05774 39.08980 -6.11071 1.000 23.72463 40 VAL B CA 1
ATOM 648 C C . VAL B 1 40 ? 15.37438 40.41424 -5.78995 1.000 25.39540 40 VAL B C 1
ATOM 649 O O . VAL B 1 40 ? 14.27037 40.68528 -6.26884 1.000 25.03253 40 VAL B O 1
ATOM 653 N N . ILE B 1 41 ? 16.02620 41.23684 -4.97385 1.000 24.64587 41 ILE B N 1
ATOM 654 C CA . ILE B 1 41 ? 15.45543 42.48969 -4.49256 1.000 27.25886 41 ILE B CA 1
ATOM 655 C C . ILE B 1 41 ? 16.03625 43.63024 -5.31661 1.000 30.06969 41 ILE B C 1
ATOM 656 O O . ILE B 1 41 ? 17.25291 43.85397 -5.31137 1.000 30.64550 41 ILE B O 1
ATOM 661 N N . THR B 1 42 ? 15.16973 44.35671 -6.01885 1.000 30.27177 42 THR B N 1
ATOM 662 C CA . THR B 1 42 ? 15.56901 45.49866 -6.83297 1.000 29.62190 42 THR B CA 1
ATOM 663 C C . THR B 1 42 ? 14.93505 46.75443 -6.25218 1.000 31.67127 42 THR B C 1
ATOM 664 O O . THR B 1 42 ? 13.70680 46.84205 -6.14797 1.000 31.07484 42 THR B O 1
ATOM 668 N N . LYS B 1 43 ? 15.77269 47.72115 -5.88571 1.000 38.96522 43 LYS B N 1
ATOM 669 C CA . LYS B 1 43 ? 15.31505 48.90884 -5.17838 1.000 39.04318 43 LYS B CA 1
ATOM 670 C C . LYS B 1 43 ? 14.38193 49.74537 -6.04930 1.000 43.65648 43 LYS B C 1
ATOM 671 O O . LYS B 1 43 ? 14.44914 49.71396 -7.28149 1.000 38.43143 43 LYS B O 1
ATOM 677 N N . GLU B 1 44 ? 13.49762 50.48981 -5.38608 1.000 48.76124 44 GLU B N 1
ATOM 678 C CA . GLU B 1 44 ? 12.55356 51.39161 -6.04453 1.000 52.50262 44 GLU B CA 1
ATOM 679 C C . GLU B 1 44 ? 11.62070 50.63900 -6.98914 1.000 52.83620 44 GLU B C 1
ATOM 680 O O . GLU B 1 44 ? 10.44892 50.42539 -6.67696 1.000 49.74674 44 GLU B O 1
ATOM 686 N N . LYS C 1 3 ? 19.80909 14.32131 13.82600 1.000 44.38704 3 LYS C N 1
ATOM 687 C CA . LYS C 1 3 ? 18.95185 15.29310 13.15132 1.000 40.98820 3 LYS C CA 1
ATOM 688 C C . LYS C 1 3 ? 19.43336 16.71497 13.42434 1.000 40.12321 3 LYS C C 1
ATOM 689 O O . LYS C 1 3 ? 19.86726 17.03050 14.53280 1.000 40.21976 3 LYS C O 1
ATOM 695 N N . GLU C 1 4 ? 19.35460 17.56611 12.40527 1.000 33.50229 4 GLU C N 1
ATOM 696 C CA . GLU C 1 4 ? 19.72782 18.96806 12.52007 1.000 32.15008 4 GLU C CA 1
ATOM 697 C C . GLU C 1 4 ? 18.49610 19.82265 12.77782 1.000 29.64207 4 GLU C C 1
ATOM 698 O O . GLU C 1 4 ? 17.46491 19.65842 12.12019 1.000 30.19681 4 GLU C O 1
ATOM 704 N N . ILE C 1 5 ? 18.61099 20.74054 13.73839 1.000 25.88021 5 ILE C N 1
ATOM 705 C CA . ILE C 1 5 ? 17.59654 21.75735 13.97719 1.000 24.90265 5 ILE C CA 1
ATOM 706 C C . ILE C 1 5 ? 18.29673 23.09500 14.16159 1.000 26.60781 5 ILE C C 1
ATOM 707 O O . ILE C 1 5 ? 19.50271 23.16545 14.41039 1.000 25.90124 5 ILE C O 1
ATOM 712 N N . ILE C 1 6 ? 17.51901 24.16571 14.03733 1.000 24.64891 6 ILE C N 1
ATOM 713 C CA . ILE C 1 6 ? 18.00918 25.52455 14.22602 1.000 23.61258 6 ILE C CA 1
ATOM 714 C C . ILE C 1 6 ? 17.10024 26.21367 15.23025 1.000 27.20847 6 ILE C C 1
ATOM 715 O O . ILE C 1 6 ? 15.88132 26.27902 15.02670 1.000 25.85737 6 ILE C O 1
ATOM 720 N N . LEU C 1 7 ? 17.68599 26.72013 16.31129 1.000 22.66206 7 LEU C N 1
ATOM 721 C CA . LEU C 1 7 ? 16.94551 27.41024 17.35497 1.000 24.17056 7 LEU C CA 1
ATOM 722 C C . LEU C 1 7 ? 17.55558 28.77973 17.60057 1.000 24.28493 7 LEU C C 1
ATOM 723 O O . LEU C 1 7 ? 18.77940 28.94049 17.56678 1.000 24.18739 7 LEU C O 1
ATOM 728 N N . THR C 1 8 ? 16.69549 29.76357 17.84279 1.000 22.41630 8 THR C N 1
ATOM 729 C CA . THR C 1 8 ? 17.14403 31.04943 18.35300 1.000 26.13679 8 THR C CA 1
ATOM 730 C C . THR C 1 8 ? 17.29717 30.94391 19.86418 1.000 26.75565 8 THR C C 1
ATOM 731 O O . THR C 1 8 ? 16.36947 30.51941 20.56036 1.000 26.21628 8 THR C O 1
ATOM 735 N N . VAL C 1 9 ? 18.47377 31.31103 20.37182 1.000 27.05070 9 VAL C N 1
ATOM 736 C CA . VAL C 1 9 ? 18.80925 31.08353 21.76942 1.000 23.83626 9 VAL C CA 1
ATOM 737 C C . VAL C 1 9 ? 19.21145 32.39431 22.43139 1.000 28.72726 9 VAL C C 1
ATOM 738 O O . VAL C 1 9 ? 19.59957 33.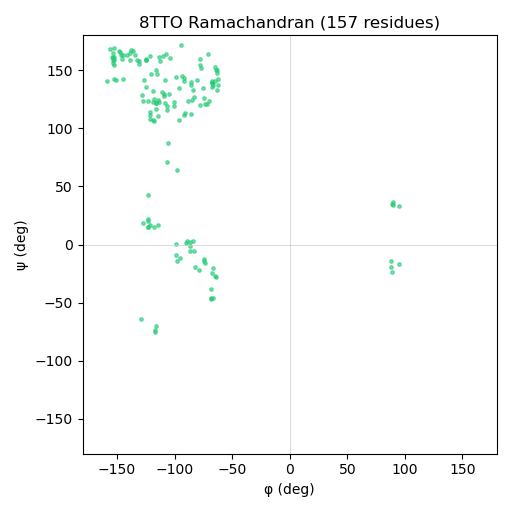36364 21.77585 1.000 24.27045 9 VAL C O 1
ATOM 742 N N . TRP C 1 10 ? 19.10453 32.40445 23.75809 1.000 25.11973 10 TRP C N 1
ATOM 743 C CA . TRP C 1 10 ? 19.55044 33.50556 24.60544 1.000 26.11523 10 TRP C CA 1
ATOM 744 C C . TRP C 1 10 ? 20.62771 32.94548 25.52508 1.000 26.39398 10 TRP C C 1
ATOM 745 O O . TRP C 1 10 ? 20.32342 32.18660 26.45160 1.000 26.91203 10 TRP C O 1
ATOM 756 N N . THR C 1 11 ? 21.88379 33.30354 25.26242 1.000 26.33894 11 THR C N 1
ATOM 757 C CA . THR C 1 11 ? 23.01865 32.66158 25.90939 1.000 26.71545 11 THR C CA 1
ATOM 758 C C . THR C 1 11 ? 24.03633 33.70879 26.33878 1.000 27.39606 11 THR C C 1
ATOM 759 O O . THR C 1 11 ? 23.98841 34.86845 25.92016 1.000 27.46961 11 THR C O 1
ATOM 763 N N . ASN C 1 12 ? 24.97298 33.27631 27.18416 1.000 28.03057 12 ASN C N 1
ATOM 764 C CA . ASN C 1 12 ? 26.07681 34.11646 27.63353 1.000 29.81002 12 ASN C CA 1
ATOM 765 C C . ASN C 1 12 ? 27.43443 33.49599 27.33199 1.000 29.06661 12 ASN C C 1
ATOM 766 O O . ASN C 1 12 ? 28.44479 33.93503 27.89430 1.000 33.03484 12 ASN C O 1
ATOM 771 N N . GLY C 1 13 ? 27.48750 32.48751 26.46388 1.000 30.26835 13 GLY C N 1
ATOM 772 C CA . GLY C 1 13 ? 28.70545 31.76390 26.19333 1.000 32.55892 13 GLY C CA 1
ATOM 773 C C . GLY C 1 13 ? 28.88158 30.49660 27.00207 1.000 34.19571 13 GLY C C 1
ATOM 774 O O . GLY C 1 13 ? 29.70532 29.65141 26.63424 1.000 38.04485 13 GLY C O 1
ATOM 775 N N . ASN C 1 14 ? 28.13197 30.34042 28.09176 1.000 33.77384 14 ASN C N 1
ATOM 776 C CA . ASN C 1 14 ? 28.21252 29.14538 28.92067 1.000 32.57967 14 ASN C CA 1
ATOM 777 C C . ASN C 1 14 ? 26.81647 28.57967 29.14325 1.000 29.49693 14 ASN C C 1
ATOM 778 O O . ASN C 1 14 ? 26.51129 27.46707 28.70194 1.000 29.19939 14 ASN C O 1
ATOM 783 N N . ALA C 1 15 ? 25.96516 29.33857 29.82630 1.000 30.88770 15 ALA C N 1
ATOM 784 C CA . ALA C 1 15 ? 24.56584 28.97005 29.96184 1.000 29.73775 15 ALA C CA 1
ATOM 785 C C . ALA C 1 15 ? 23.81068 29.31325 28.68443 1.000 28.71293 15 ALA C C 1
ATOM 786 O O . ALA C 1 15 ? 24.20228 30.20552 27.92652 1.000 28.00388 15 ALA C O 1
ATOM 788 N N . ILE C 1 16 ? 22.71833 28.59336 28.44783 1.000 28.24268 16 ILE C N 1
ATOM 789 C CA . ILE C 1 16 ? 21.93042 28.78063 27.23508 1.000 27.21356 16 ILE C CA 1
ATOM 790 C C . ILE C 1 16 ? 20.48223 28.42053 27.53401 1.000 27.42016 16 ILE C C 1
ATOM 791 O O . ILE C 1 16 ? 20.20116 27.48307 28.28636 1.000 28.11263 16 ILE C O 1
ATOM 796 N N . ARG C 1 17 ? 19.56367 29.18659 26.95041 1.000 26.97254 17 ARG C N 1
ATOM 797 C CA . ARG C 1 17 ? 18.13782 28.93750 27.08982 1.000 28.41231 17 ARG C CA 1
ATOM 798 C C . ARG C 1 17 ? 17.44646 29.38278 25.80983 1.000 28.54340 17 ARG C C 1
ATOM 799 O O . ARG C 1 17 ? 18.03033 30.07711 24.97384 1.000 27.51206 17 ARG C O 1
ATOM 807 N N . LYS C 1 18 ? 16.19063 28.97221 25.66103 1.000 26.33181 18 LYS C N 1
ATOM 808 C CA . LYS C 1 18 ? 15.42838 29.34477 24.47833 1.000 29.94609 18 LYS C CA 1
ATOM 809 C C . LYS C 1 18 ? 15.16889 30.84565 24.46254 1.000 28.73826 18 LYS C C 1
ATOM 810 O O . LYS C 1 18 ? 14.83645 31.44729 25.48752 1.000 30.02824 18 LYS C O 1
ATOM 816 N N . TYR C 1 19 ? 15.32788 31.45111 23.28880 1.000 26.96002 19 TYR C N 1
ATOM 817 C CA . TYR C 1 19 ? 15.09330 32.88155 23.14209 1.000 27.10164 19 TYR C CA 1
ATOM 818 C C . TYR C 1 19 ? 13.59745 33.16894 23.17571 1.000 27.87317 19 TYR C C 1
ATOM 819 O O . TYR C 1 19 ? 12.83869 32.65425 22.34744 1.000 29.05984 19 TYR C O 1
ATOM 828 N N . THR C 1 20 ? 13.17462 33.99052 24.13771 1.000 27.54184 20 THR C N 1
ATOM 829 C CA . THR C 1 20 ? 11.78020 34.39585 24.27294 1.000 29.67080 20 THR C CA 1
ATOM 830 C C . THR C 1 20 ? 11.62492 35.91196 24.23280 1.000 29.77265 20 THR C C 1
ATOM 831 O O . THR C 1 20 ? 10.62257 36.44357 24.72075 1.000 33.94731 20 THR C O 1
ATOM 835 N N . GLY C 1 21 ? 12.59628 36.61800 23.66079 1.000 28.10916 21 GLY C N 1
ATOM 836 C CA . GLY C 1 21 ? 12.55652 38.06403 23.63078 1.000 29.17811 21 GLY C CA 1
ATOM 837 C C . GLY C 1 21 ? 13.18769 38.73671 24.82606 1.000 31.26810 21 GLY C C 1
ATOM 838 O O . GLY C 1 21 ? 12.70555 39.79128 25.25589 1.000 35.60846 21 GLY C O 1
ATOM 839 N N . GLN C 1 22 ? 14.25722 38.16044 25.38111 1.000 32.07813 22 GLN C N 1
ATOM 840 C CA . GLN C 1 22 ? 14.88765 38.73172 26.56544 1.000 33.64271 22 GLN C CA 1
ATOM 841 C C . GLN C 1 22 ? 15.55734 40.07003 26.28371 1.000 31.72925 22 GLN C C 1
ATOM 842 O O . GLN C 1 22 ? 15.73217 40.86697 27.21160 1.000 33.26618 22 GLN C O 1
ATOM 848 N N . ASP C 1 23 ? 15.93620 40.33446 25.03599 1.000 30.67984 23 ASP C N 1
ATOM 849 C CA . ASP C 1 23 ? 16.59457 41.58204 24.67420 1.000 31.54361 23 ASP C CA 1
ATOM 850 C C . ASP C 1 23 ? 15.61428 42.70275 24.35272 1.000 32.30756 23 ASP C C 1
ATOM 851 O O . ASP C 1 23 ? 16.04990 43.81872 24.05164 1.000 37.41279 23 ASP C O 1
ATOM 856 N N . LYS C 1 24 ? 14.31299 42.43844 24.40849 1.000 34.52629 24 LYS C N 1
ATOM 857 C CA . LYS C 1 24 ? 13.28071 43.43705 24.13808 1.000 32.68253 24 LYS C CA 1
ATOM 858 C C . LYS C 1 24 ? 12.65829 43.83316 25.47543 1.000 32.69772 24 LYS C C 1
ATOM 859 O O . LYS C 1 24 ? 11.65902 43.25841 25.91043 1.000 32.74274 24 LYS C O 1
ATOM 865 N N . THR C 1 25 ? 13.26433 44.82313 26.12690 1.000 30.35342 25 THR C N 1
ATOM 866 C CA . THR C 1 25 ? 12.83519 45.28479 27.43741 1.000 30.65577 25 THR C CA 1
ATOM 867 C C . THR C 1 25 ? 12.75086 46.80518 27.44502 1.000 29.54923 25 THR C C 1
ATOM 868 O O . THR C 1 25 ? 13.36480 47.48754 26.62086 1.000 30.51123 25 THR C O 1
ATOM 872 N N . ILE C 1 26 ? 11.97590 47.33205 28.39588 1.000 30.06516 26 ILE C N 1
ATOM 873 C CA . ILE C 1 26 ? 11.86352 48.77949 28.54641 1.000 32.09655 26 ILE C CA 1
ATOM 874 C C . ILE C 1 26 ? 13.02910 49.35571 29.34174 1.000 31.60756 26 ILE C C 1
ATOM 875 O O . ILE C 1 26 ? 13.29709 50.56091 29.25292 1.000 34.70158 26 ILE C O 1
ATOM 880 N N . SER C 1 27 ? 13.74120 48.52538 30.10038 1.000 25.21898 27 SER C N 1
ATOM 881 C CA . SER C 1 27 ? 14.86083 49.00643 30.89654 1.000 24.37313 27 SER C CA 1
ATOM 882 C C . SER C 1 27 ? 15.96400 49.56399 30.00458 1.000 26.08564 27 SER C C 1
ATOM 883 O O . SER C 1 27 ? 16.18359 49.10182 28.88191 1.000 22.55241 27 SER C O 1
ATOM 886 N N . LYS C 1 28 ? 16.66160 50.57755 30.51981 1.000 24.42666 28 LYS C N 1
ATOM 887 C CA . LYS C 1 28 ? 17.80720 51.14058 29.81791 1.000 26.56989 28 LYS C CA 1
ATOM 888 C C . LYS C 1 28 ? 19.03342 50.24292 29.88584 1.000 23.67892 28 LYS C C 1
ATOM 889 O O . LYS C 1 28 ? 19.98524 50.46654 29.13041 1.000 24.73684 28 LYS C O 1
ATOM 895 N N . TYR C 1 29 ? 19.03527 49.24641 30.76484 1.000 21.36518 29 TYR C N 1
ATOM 896 C CA . TYR C 1 29 ? 20.18591 48.38813 30.99101 1.000 23.28797 29 TYR C CA 1
ATOM 897 C C . TYR C 1 29 ? 19.92367 46.98149 30.47139 1.000 24.47695 29 TYR C C 1
ATOM 898 O O . TYR C 1 29 ? 18.78116 46.57691 30.23922 1.000 25.34305 29 TYR C O 1
ATOM 907 N N . LYS C 1 30 ? 21.01280 46.23795 30.29506 1.000 25.38547 30 LYS C N 1
ATOM 908 C CA . LYS C 1 30 ? 20.94501 44.83519 29.92020 1.000 23.66664 30 LYS C CA 1
ATOM 909 C C . LYS C 1 30 ? 22.18942 44.13841 30.44726 1.000 27.44682 30 LYS C C 1
ATOM 910 O O . LYS C 1 30 ? 23.19186 44.77987 30.77378 1.000 25.81566 30 LYS C O 1
ATOM 916 N N . LEU C 1 31 ? 22.10994 42.81331 30.53690 1.000 27.17937 31 LEU C N 1
ATOM 917 C CA . LEU C 1 31 ? 23.24218 42.03399 31.01691 1.000 29.36142 31 LEU C CA 1
ATOM 918 C C . LEU C 1 31 ? 24.41685 42.15723 30.05409 1.000 28.60415 31 LEU C C 1
ATOM 919 O O . LEU C 1 31 ? 24.24317 42.17007 28.83241 1.000 28.27501 31 LEU C O 1
ATOM 924 N N . LYS C 1 32 ? 25.62325 42.25777 30.61753 1.000 29.70433 32 LYS C N 1
ATOM 925 C CA . LYS C 1 32 ? 26.80929 42.47732 29.79563 1.000 31.36319 32 LYS C CA 1
ATOM 926 C C . LYS C 1 32 ? 27.13756 41.25897 28.94259 1.000 33.01688 32 LYS C C 1
ATOM 927 O O . LYS C 1 32 ? 27.55152 41.39866 27.78597 1.000 30.85409 32 LYS C O 1
ATOM 933 N N . ASP C 1 33 ? 26.96175 40.05876 29.49144 1.000 30.36291 33 ASP C N 1
ATOM 934 C CA . ASP C 1 33 ? 27.46029 38.84570 28.86008 1.000 30.50116 33 ASP C CA 1
ATOM 935 C C . ASP C 1 33 ? 26.40726 38.09242 28.05815 1.000 28.24845 33 ASP C C 1
ATOM 936 O O . ASP C 1 33 ? 26.77042 37.21404 27.26963 1.000 29.15886 33 ASP C O 1
ATOM 941 N N . TRP C 1 34 ? 25.12719 38.40995 28.22706 1.000 25.83470 34 TRP C N 1
ATOM 942 C CA . TRP C 1 34 ? 24.06161 37.68117 27.55335 1.000 27.08439 34 TRP C CA 1
ATOM 943 C C . TRP C 1 34 ? 23.70438 38.34215 26.22860 1.000 29.94276 34 TRP C C 1
ATOM 944 O O . TRP C 1 34 ? 23.66197 39.57110 26.12236 1.000 29.81377 34 TRP C O 1
ATOM 955 N N . TYR C 1 35 ? 23.44257 37.51387 25.21907 1.000 26.54647 35 TYR C N 1
ATOM 956 C CA . TYR C 1 35 ? 23.15845 38.00816 23.88076 1.000 28.14177 35 TYR C CA 1
ATOM 957 C C . TYR 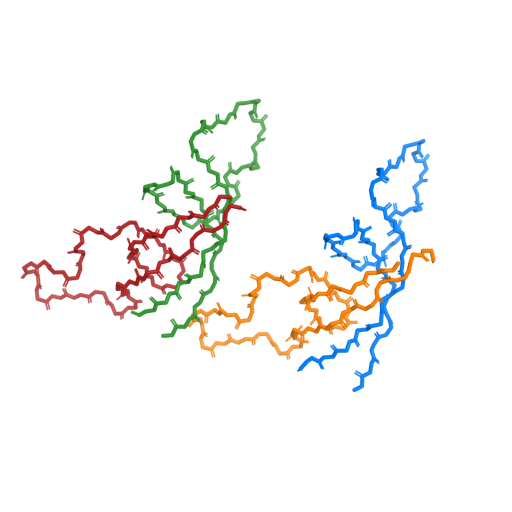C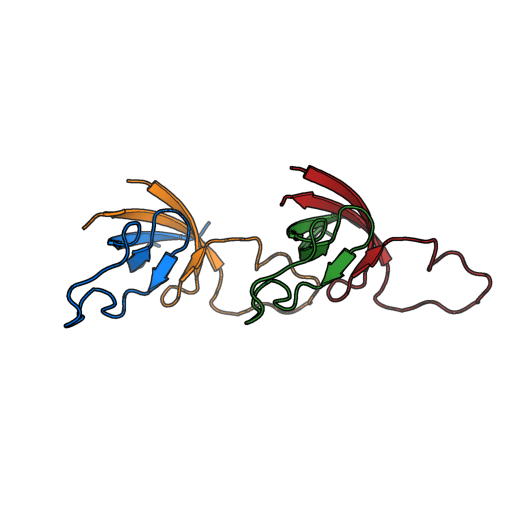 1 35 ? 22.27867 37.00872 23.14415 1.000 25.75803 35 TYR C C 1
ATOM 958 O O . TYR C 1 35 ? 22.21734 35.82634 23.49138 1.000 23.25600 35 TYR C O 1
ATOM 967 N N . LYS C 1 36 ? 21.59621 37.50678 22.11663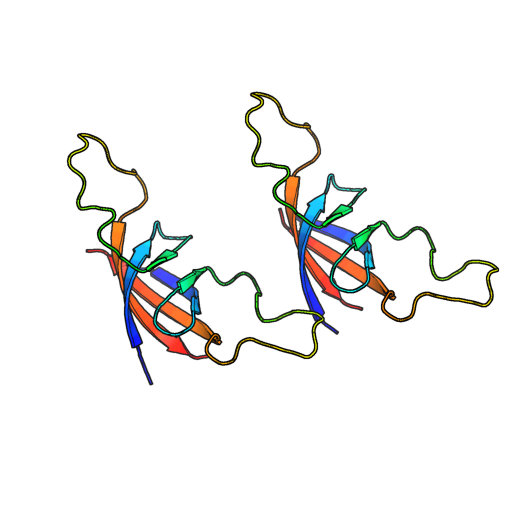 1.000 27.46204 36 LYS C N 1
ATOM 968 C CA . LYS C 1 36 ? 20.76622 36.68236 21.25037 1.000 27.28668 36 LYS C CA 1
ATOM 969 C C . LYS C 1 36 ? 21.61976 36.07088 20.14785 1.000 30.99453 36 LYS C C 1
ATOM 970 O O . LYS C 1 36 ? 22.50646 36.72939 19.59658 1.000 33.14227 36 LYS C O 1
ATOM 976 N N . ALA C 1 37 ? 21.34978 34.80682 19.82835 1.000 27.52155 37 ALA C N 1
ATOM 977 C CA . ALA C 1 37 ? 22.15854 34.09164 18.85367 1.000 27.90430 37 ALA C CA 1
ATOM 978 C C . ALA C 1 37 ? 21.33018 32.99227 18.20393 1.000 29.23406 37 ALA C C 1
ATOM 979 O O . ALA C 1 37 ? 20.25985 32.61718 18.68837 1.000 26.43898 37 ALA C O 1
ATOM 981 N N . THR C 1 38 ? 21.84776 32.48017 17.09062 1.000 28.87236 38 THR C N 1
ATOM 982 C CA . THR C 1 38 ? 21.25017 31.36842 16.36346 1.000 29.03674 38 THR C CA 1
ATOM 983 C C . THR C 1 38 ? 22.12938 30.13827 16.53641 1.000 25.18335 38 THR C C 1
ATOM 984 O O . THR C 1 38 ? 23.34028 30.19790 16.29825 1.000 26.84217 38 THR C O 1
ATOM 988 N N . ALA C 1 39 ? 21.52307 29.02971 16.94984 1.000 24.68773 39 ALA C N 1
ATOM 989 C CA . ALA C 1 39 ? 22.25010 27.80809 17.26833 1.000 24.17957 39 ALA C CA 1
ATOM 990 C C . ALA C 1 39 ? 21.88658 26.71881 16.26854 1.000 24.57868 39 ALA C C 1
ATOM 991 O O . ALA C 1 39 ? 20.70927 26.37252 16.12224 1.000 24.72670 39 ALA C O 1
ATOM 993 N N . VAL C 1 40 ? 22.89500 26.18608 15.58508 1.000 22.77850 40 VAL C N 1
ATOM 994 C CA . VAL C 1 40 ? 22.73241 25.00863 14.73966 1.000 23.02627 40 VAL C CA 1
ATOM 995 C C . VAL C 1 40 ? 23.03274 23.79112 15.60638 1.000 22.36912 40 VAL C C 1
ATOM 996 O O . VAL C 1 40 ? 24.17116 23.58886 16.03649 1.000 21.69762 40 VAL C O 1
ATOM 1000 N N . ILE C 1 41 ? 22.01053 22.98169 15.86663 1.000 22.69329 41 ILE C N 1
ATOM 1001 C CA . ILE C 1 41 ? 22.08203 21.89553 16.83756 1.000 22.83754 41 ILE C CA 1
ATOM 1002 C C . ILE C 1 41 ? 22.10662 20.57235 16.08527 1.000 24.42843 41 ILE C C 1
ATOM 1003 O O . ILE C 1 41 ? 21.18579 20.26848 15.31654 1.000 23.43102 41 ILE C O 1
ATOM 1008 N N . THR C 1 42 ? 23.15444 19.78320 16.31387 1.000 22.11787 42 THR C N 1
ATOM 1009 C CA . THR C 1 42 ? 23.32454 18.48230 15.68070 1.000 23.09693 42 THR C CA 1
ATOM 1010 C C . THR C 1 42 ? 23.35097 17.40096 16.75061 1.000 25.15655 42 THR C C 1
ATOM 1011 O O . THR C 1 42 ? 24.16192 17.46293 17.68081 1.000 26.73325 42 THR C O 1
ATOM 1015 N N . LYS C 1 43 ? 22.47224 16.41338 16.61346 1.000 31.00731 43 LYS C N 1
ATOM 1016 C CA . LYS C 1 43 ? 22.39920 15.31556 17.57116 1.000 34.98415 43 LYS C CA 1
ATOM 1017 C C . LYS C 1 43 ? 23.58022 14.36348 17.41053 1.000 32.35517 43 LYS C C 1
ATOM 1018 O O . LYS C 1 43 ? 24.18800 13.94178 18.39502 1.000 40.21064 43 LYS C O 1
ATOM 1024 N N . LYS D 1 3 ? 30.93953 36.45908 16.26881 1.000 47.48956 3 LYS D N 1
ATOM 1025 C CA . LYS D 1 3 ? 31.45927 35.52555 17.26125 1.000 42.82680 3 LYS D CA 1
ATOM 1026 C C . LYS D 1 3 ? 30.73030 34.18755 17.19946 1.000 42.53542 3 LYS D C 1
ATOM 1027 O O . LYS D 1 3 ? 29.50026 34.13892 17.16912 1.000 39.32351 3 LYS D O 1
ATOM 1033 N N . GLU D 1 4 ? 31.50063 33.10296 17.17684 1.000 37.29440 4 GLU D N 1
ATOM 1034 C CA . GLU D 1 4 ? 30.96440 31.75096 17.15085 1.000 31.65510 4 GLU D CA 1
ATOM 1035 C C . GLU D 1 4 ? 31.53263 30.94871 18.31205 1.000 34.90222 4 GLU D C 1
ATOM 1036 O O . GLU D 1 4 ? 32.73408 31.00750 18.59241 1.000 35.26747 4 GLU D O 1
ATOM 1042 N N . ILE D 1 5 ? 30.65931 30.20353 18.98866 1.000 30.64048 5 ILE D N 1
ATOM 1043 C CA . ILE D 1 5 ? 31.05805 29.28169 20.04101 1.000 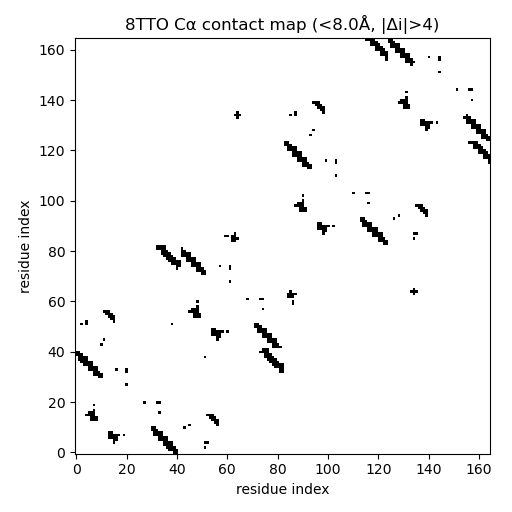34.08739 5 ILE D CA 1
ATOM 1044 C C . ILE D 1 5 ? 30.39071 27.93974 19.77738 1.000 30.68608 5 ILE D C 1
ATOM 1045 O O . ILE D 1 5 ? 29.35486 27.85197 19.11460 1.000 32.32008 5 ILE D O 1
ATOM 1050 N N . ILE D 1 6 ? 31.00494 26.88527 20.30453 1.000 30.42436 6 ILE D N 1
ATOM 1051 C CA . ILE D 1 6 ? 30.51128 25.52173 20.15406 1.000 29.23353 6 ILE D CA 1
ATOM 1052 C C . ILE D 1 6 ? 30.27174 24.96790 21.55115 1.000 28.70519 6 ILE D C 1
ATOM 1053 O O . ILE D 1 6 ? 31.21946 24.79120 22.32692 1.000 27.13151 6 ILE D O 1
ATOM 1058 N N . LEU D 1 7 ? 29.00952 24.69710 21.87312 1.000 26.43038 7 LEU D N 1
ATOM 1059 C CA . LEU D 1 7 ? 28.62290 24.19636 23.18242 1.000 27.19877 7 LEU D CA 1
ATOM 1060 C C . LEU D 1 7 ? 27.94291 22.84118 23.05352 1.000 28.05883 7 LEU D C 1
ATOM 1061 O O . LEU D 1 7 ? 27.25121 22.56317 22.06949 1.000 23.88044 7 LEU D O 1
ATOM 1066 N N . THR D 1 8 ? 28.15091 21.99912 24.06138 1.000 33.11115 8 THR D N 1
ATOM 1067 C CA . THR D 1 8 ? 27.40068 20.75972 24.20740 1.000 25.76464 8 THR D CA 1
ATOM 1068 C C . THR D 1 8 ? 26.13795 21.06809 25.00184 1.000 25.32454 8 THR D C 1
ATOM 1069 O O . THR D 1 8 ? 26.21617 21.59494 26.11711 1.000 29.72539 8 THR D O 1
ATOM 1073 N N . VAL D 1 9 ? 24.97869 20.75436 24.42822 1.000 24.00905 9 VAL D N 1
ATOM 1074 C CA . VAL D 1 9 ? 23.70950 21.19103 24.98987 1.000 24.30041 9 VAL D CA 1
ATOM 1075 C C . VAL D 1 9 ? 22.83871 19.98546 25.31785 1.000 25.00803 9 VAL D C 1
ATOM 1076 O O . VAL D 1 9 ? 23.05840 18.86898 24.84142 1.000 23.33490 9 VAL D O 1
ATOM 1080 N N . TRP D 1 10 ? 21.83492 20.23726 26.15475 1.000 24.48703 10 TRP D N 1
ATOM 1081 C CA . TRP D 1 10 ? 20.80392 19.26860 26.51067 1.000 24.26726 10 TRP D CA 1
ATOM 1082 C C . TRP D 1 10 ? 19.46853 19.88338 26.11437 1.000 23.96747 10 TRP D C 1
ATOM 1083 O O . TRP D 1 10 ? 19.03647 20.87525 26.71140 1.000 24.69816 10 TRP D O 1
ATOM 1094 N N . THR D 1 11 ? 18.82469 19.31070 25.09906 1.000 22.93871 11 THR D N 1
ATOM 1095 C CA . THR D 1 11 ? 17.66001 19.93502 24.49141 1.000 22.54143 11 THR D CA 1
ATOM 1096 C C . THR D 1 11 ? 16.65687 18.87609 24.06063 1.000 22.96594 11 THR D C 1
ATOM 1097 O O . THR D 1 11 ? 16.97667 17.69052 23.94562 1.000 21.69558 11 THR D O 1
ATOM 1101 N N . ASN D 1 12 ? 15.42596 19.33307 23.82305 1.000 24.32223 12 ASN D N 1
ATOM 1102 C CA . ASN D 1 12 ? 14.36694 18.51112 23.25095 1.000 26.94506 12 ASN D CA 1
ATOM 1103 C C . ASN D 1 12 ? 13.90294 19.05740 21.90629 1.000 23.59948 12 ASN D C 1
ATOM 1104 O O . ASN D 1 12 ? 12.84007 18.66758 21.41298 1.000 29.11071 12 ASN D O 1
ATOM 1109 N N . GLY D 1 13 ? 14.68138 19.95627 21.30500 1.000 26.20992 13 GLY D N 1
ATOM 1110 C CA . GLY D 1 13 ? 14.27453 20.64881 20.10457 1.000 28.33581 13 GLY D CA 1
ATOM 1111 C C . GLY D 1 13 ? 13.48644 21.91699 20.34487 1.000 30.66098 13 GLY D C 1
ATOM 1112 O O . GLY D 1 13 ? 13.31531 22.70923 19.40934 1.000 32.82446 13 GLY D O 1
ATOM 1113 N N . ASN D 1 14 ? 13.00137 22.13228 21.56629 1.000 29.91613 14 ASN D N 1
ATOM 1114 C CA . ASN D 1 14 ? 12.26029 23.33587 21.91678 1.000 29.34466 14 ASN D CA 1
ATOM 1115 C C . ASN D 1 14 ? 13.03185 24.10065 22.98453 1.000 28.63570 14 ASN D C 1
ATOM 1116 O O . ASN D 1 14 ? 13.65553 25.12733 22.69595 1.000 27.60249 14 ASN D O 1
ATOM 1121 N N . ALA D 1 15 ? 12.99924 23.60455 24.21797 1.000 28.07109 15 ALA D N 1
ATOM 1122 C CA . ALA D 1 15 ? 13.85896 24.13271 25.26296 1.000 27.51260 15 ALA D CA 1
ATOM 1123 C C . ALA D 1 15 ? 15.27729 23.59729 25.08913 1.000 26.18044 15 ALA D C 1
ATOM 1124 O O . ALA D 1 15 ? 15.50760 22.57864 24.43200 1.000 25.21981 15 ALA D O 1
ATOM 1126 N N . ILE D 1 16 ? 16.23638 24.29865 25.68680 1.000 26.22491 16 ILE D N 1
ATOM 1127 C CA . ILE D 1 16 ? 17.64299 23.93709 25.54532 1.000 25.10094 16 ILE D CA 1
ATOM 1128 C C . ILE D 1 16 ? 18.39649 24.40345 26.78343 1.000 25.98207 16 ILE D C 1
ATOM 1129 O O . ILE D 1 16 ? 18.10861 25.46708 27.34025 1.000 28.11577 16 ILE D O 1
ATOM 1134 N N . ARG D 1 17 ? 19.35581 23.58903 27.22159 1.000 25.75872 17 ARG D N 1
ATOM 1135 C CA . ARG D 1 17 ? 20.18130 23.89962 28.37887 1.000 27.97119 17 ARG D CA 1
ATOM 1136 C C . ARG D 1 17 ? 21.61199 23.45951 28.11223 1.000 25.48074 17 ARG D C 1
ATOM 1137 O O . ARG D 1 17 ? 21.88425 22.67022 27.20465 1.000 24.28118 17 ARG D O 1
ATOM 1145 N N 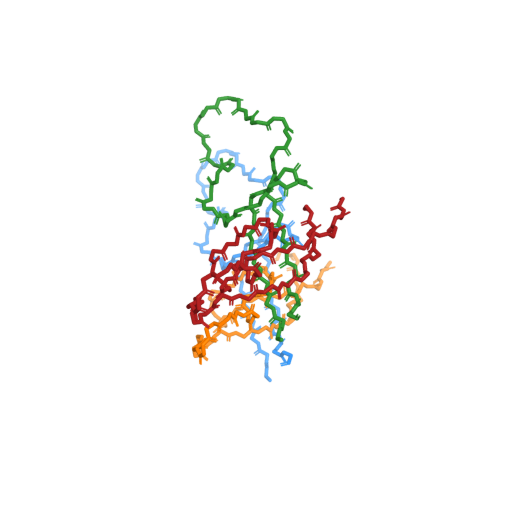. LYS D 1 18 ? 22.52534 23.98484 28.92438 1.000 25.99526 18 LYS D N 1
ATOM 1146 C CA . LYS D 1 18 ? 23.89240 23.48622 28.94015 1.000 26.43100 18 LYS D CA 1
ATOM 1147 C C . LYS D 1 18 ? 23.90399 22.02298 29.36516 1.000 26.26559 18 LYS D C 1
ATOM 1148 O O . LYS D 1 18 ? 23.18651 21.62255 30.28575 1.000 28.98384 18 LYS D O 1
ATOM 1154 N N . TYR D 1 19 ? 24.71351 21.21702 28.68245 1.000 27.03201 19 TYR D N 1
ATOM 1155 C CA . TYR D 1 19 ? 24.79811 19.79620 28.99658 1.000 27.35836 19 TYR D CA 1
ATOM 1156 C C . TYR D 1 19 ? 25.65035 19.59558 30.24323 1.000 26.56269 19 TYR D C 1
ATOM 1157 O O . TYR D 1 19 ? 26.82733 19.97184 30.26727 1.000 29.81655 19 TYR D O 1
ATOM 1166 N N . THR D 1 20 ? 25.05395 19.00192 31.27800 1.000 29.71966 20 THR D N 1
ATOM 1167 C CA . THR D 1 20 ? 25.75532 18.68601 32.51683 1.000 30.50770 20 THR D CA 1
ATOM 1168 C C . THR D 1 20 ? 25.70995 17.19413 32.82628 1.000 32.03617 20 THR D C 1
ATOM 1169 O O . THR D 1 20 ? 25.97119 16.79089 33.96419 1.000 29.94971 20 THR D O 1
ATOM 1173 N N . GLY D 1 21 ? 25.38521 16.36757 31.83543 1.000 27.52290 2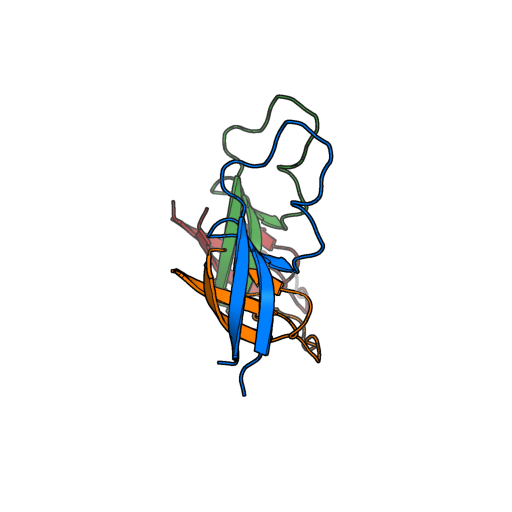1 GLY D N 1
ATOM 1174 C CA . GLY D 1 21 ? 25.24573 14.94433 32.05738 1.000 29.55817 21 GLY D CA 1
ATOM 1175 C C . GLY D 1 21 ? 23.85744 14.50547 32.45579 1.000 28.83619 21 GLY D C 1
ATOM 1176 O O . GLY D 1 21 ? 23.71995 13.56147 33.24260 1.000 31.70881 21 GLY D O 1
ATOM 1177 N N . GLN D 1 22 ? 22.81711 15.16091 31.93298 1.000 28.66577 22 GLN D N 1
ATOM 1178 C CA . GLN D 1 22 ? 21.45354 14.84786 32.34765 1.000 29.82479 22 GLN D CA 1
ATOM 1179 C C . GLN D 1 22 ? 21.05247 13.42935 31.96371 1.000 29.53739 22 GLN D C 1
ATOM 1180 O O . GLN D 1 22 ? 20.21224 12.82069 32.63593 1.000 31.48521 22 GLN D O 1
ATOM 1186 N N . ASP D 1 23 ? 21.63351 12.88713 30.89664 1.000 27.96298 23 ASP D N 1
ATOM 1187 C CA . ASP D 1 23 ? 21.30043 11.54722 30.43262 1.000 27.81329 23 ASP D CA 1
ATOM 1188 C C . ASP D 1 23 ? 22.16311 10.46361 31.06613 1.000 32.36258 23 ASP D C 1
ATOM 1189 O O . ASP D 1 23 ? 22.01498 9.28999 30.71043 1.000 29.00330 23 ASP D O 1
ATOM 1194 N N . LYS D 1 24 ? 23.05013 10.82019 31.99149 1.000 27.28977 24 LYS D N 1
ATOM 1195 C CA . LYS D 1 24 ? 23.96907 9.87760 32.61768 1.000 30.24253 24 LYS D CA 1
ATOM 1196 C C . LYS D 1 24 ? 23.81621 9.87622 34.13471 1.000 28.19617 24 LYS D C 1
ATOM 1197 O O . LYS D 1 24 ? 24.80080 9.84922 34.87617 1.000 30.87047 24 LYS D O 1
ATOM 1203 N N . THR D 1 25 ? 22.57822 9.90424 34.61654 1.000 27.09513 25 THR D N 1
ATOM 1204 C CA . THR D 1 25 ? 22.32267 9.81378 36.04487 1.000 29.45025 25 THR D CA 1
ATOM 1205 C C . THR D 1 25 ? 22.03893 8.36628 36.43960 1.000 28.44433 25 THR D C 1
ATOM 1206 O O . THR D 1 25 ? 21.90118 7.47763 35.59639 1.000 24.76978 25 THR D O 1
ATOM 1210 N N . ILE D 1 26 ? 21.95403 8.13468 37.75231 1.000 25.03264 26 ILE D N 1
ATOM 1211 C CA . ILE D 1 26 ? 21.66820 6.80016 38.26733 1.000 24.58699 26 ILE D CA 1
ATOM 1212 C C . ILE D 1 26 ? 20.20942 6.40973 38.08910 1.000 24.99506 26 ILE D C 1
ATOM 1213 O O . ILE D 1 26 ? 19.86374 5.23502 38.26197 1.000 26.94719 26 ILE D O 1
ATOM 1218 N N . SER D 1 27 ? 19.34684 7.36220 37.74098 1.000 27.53698 27 SER D N 1
ATOM 1219 C CA . SER D 1 27 ? 17.93834 7.05857 37.53163 1.000 30.25197 27 SER D CA 1
ATOM 1220 C C . SER D 1 27 ? 17.76807 6.07975 36.37735 1.000 27.56075 27 SER D C 1
ATOM 1221 O O . SER D 1 27 ? 18.48381 6.14467 35.37467 1.000 25.77999 27 SER D O 1
ATOM 1224 N N . LYS D 1 28 ? 16.81807 5.15709 36.52859 1.000 26.72924 28 LYS D N 1
ATOM 1225 C CA . LYS D 1 28 ? 16.51155 4.22114 35.45565 1.000 30.72793 28 LYS D CA 1
ATOM 1226 C C . LYS D 1 28 ? 15.55223 4.80134 34.42612 1.000 27.73608 28 LYS D C 1
ATOM 1227 O O . LYS D 1 28 ? 15.28822 4.14701 33.41180 1.000 28.04465 28 LYS D O 1
ATOM 1233 N N . TYR D 1 29 ? 15.03068 6.00031 34.65874 1.000 26.01949 29 TYR D N 1
ATOM 1234 C CA . TYR D 1 29 ? 14.16928 6.68499 33.70843 1.000 26.41779 29 TYR D CA 1
ATOM 1235 C C . TYR D 1 29 ? 14.93668 7.80004 33.00800 1.000 26.26134 29 TYR D C 1
ATOM 1236 O O . TYR D 1 29 ? 15.97686 8.26652 33.47856 1.000 29.75022 29 TYR D O 1
ATOM 1245 N N . LYS D 1 30 ? 14.40295 8.22365 31.86564 1.000 28.94475 30 LYS D N 1
ATOM 1246 C CA . LYS D 1 30 ? 14.96091 9.34626 31.12912 1.000 26.17529 30 LYS D CA 1
ATOM 1247 C C . LYS D 1 30 ? 13.84870 9.99169 30.31846 1.000 23.93034 30 LYS D C 1
ATOM 1248 O O . LYS D 1 30 ? 12.84142 9.35688 29.99586 1.000 24.22542 30 LYS D O 1
ATOM 1254 N N . LEU D 1 31 ? 14.04196 11.26747 29.99510 1.000 24.33472 31 LEU D N 1
ATOM 1255 C CA . LEU D 1 31 ? 13.04726 12.00172 29.22622 1.000 25.59786 31 LEU D CA 1
ATOM 1256 C C . LEU D 1 31 ? 12.95038 11.44979 27.80902 1.000 24.98057 31 LEU D C 1
ATOM 1257 O O . LEU D 1 31 ? 13.95789 11.09332 27.19183 1.000 23.19468 31 LEU D O 1
ATOM 1262 N N . LYS D 1 32 ? 11.72045 11.38107 27.29503 1.000 23.26718 32 LYS D N 1
ATOM 1263 C CA . LYS D 1 32 ? 11.49105 10.78227 25.98347 1.000 27.78562 32 LYS D CA 1
ATOM 1264 C C . LYS D 1 32 ? 12.09001 11.63047 24.86762 1.000 30.43338 32 LYS D C 1
ATOM 1265 O O . LYS D 1 32 ? 12.77360 11.11042 23.97798 1.000 33.63976 32 LYS D O 1
ATOM 1271 N N . ASP D 1 33 ? 11.84326 12.93808 24.89523 1.000 27.56641 33 ASP D N 1
ATOM 1272 C CA . ASP D 1 33 ? 12.15428 13.81054 23.77116 1.000 32.55779 33 ASP D CA 1
ATOM 1273 C C . ASP D 1 33 ? 13.46105 14.57552 23.93293 1.000 28.14629 33 ASP D C 1
ATOM 1274 O O . ASP D 1 33 ? 13.81777 15.35158 23.04212 1.000 27.46368 33 ASP D O 1
ATOM 1279 N N . TRP D 1 34 ? 14.18369 14.37952 25.02987 1.000 26.39087 34 TRP D N 1
ATOM 1280 C CA . TRP D 1 34 ? 15.40234 15.12986 25.29806 1.000 26.85314 34 TRP D CA 1
ATOM 1281 C C . TRP D 1 34 ? 16.62958 14.31459 24.91089 1.000 29.38058 34 TRP D C 1
ATOM 1282 O O . TRP D 1 34 ? 16.65490 13.09143 25.07633 1.000 29.99422 34 TRP D O 1
ATOM 1293 N N . TYR D 1 35 ? 17.64800 15.00187 24.39545 1.000 25.16392 35 TYR D N 1
ATOM 1294 C CA . TYR D 1 35 ? 18.84074 14.33646 23.89414 1.000 26.40924 35 TYR D CA 1
ATOM 1295 C C . TYR D 1 35 ? 20.03918 15.26841 24.00347 1.000 22.85422 35 TYR D C 1
ATOM 1296 O O . TYR D 1 35 ? 19.89673 16.49442 24.01228 1.000 21.81953 35 TYR D O 1
ATOM 1305 N N . LYS D 1 36 ? 21.22256 14.66595 24.08830 1.000 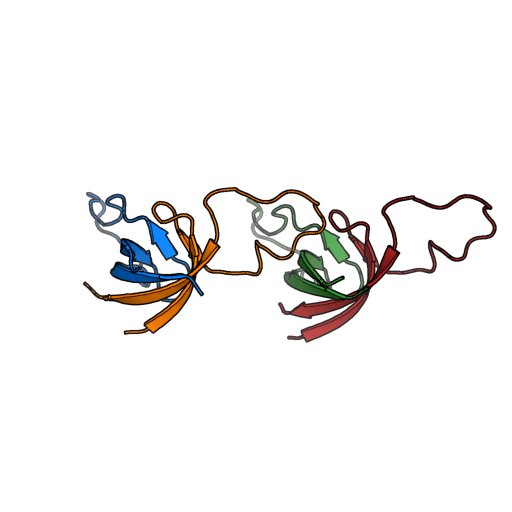21.16738 36 LYS D N 1
ATOM 1306 C CA . LYS D 1 36 ? 22.47307 15.41107 24.07458 1.000 24.07573 36 LYS D CA 1
ATOM 1307 C C . LYS D 1 36 ? 22.84680 15.76979 22.64225 1.000 29.92391 36 LYS D C 1
ATOM 1308 O O . LYS D 1 36 ? 22.65197 14.97429 21.71882 1.000 26.31225 36 LYS D O 1
ATOM 1314 N N . ALA D 1 37 ? 23.38162 16.97407 22.45603 1.000 27.88724 37 ALA D N 1
ATOM 1315 C CA . ALA D 1 37 ? 23.71653 17.43794 21.11684 1.000 26.44086 37 ALA D CA 1
ATOM 1316 C C . ALA D 1 37 ? 24.79224 18.51081 21.20453 1.000 26.30024 37 ALA D C 1
ATOM 1317 O O . ALA D 1 37 ? 25.10392 19.02702 22.28053 1.000 27.76882 37 ALA D O 1
ATOM 1319 N N . THR D 1 38 ? 25.35634 18.83701 20.04522 1.000 27.95713 38 THR D N 1
ATOM 1320 C CA . THR D 1 38 ? 26.34609 19.89550 19.90340 1.000 30.07699 38 THR D CA 1
ATOM 1321 C C . THR D 1 38 ? 25.71266 21.06808 19.16834 1.000 24.26065 38 THR D C 1
ATOM 1322 O O . THR D 1 38 ? 25.11341 20.88653 18.10289 1.000 26.74508 38 THR D O 1
ATOM 1326 N N . ALA D 1 39 ? 25.84302 22.26408 19.73654 1.000 22.81008 39 ALA D N 1
ATOM 1327 C CA . ALA D 1 39 ? 25.22443 23.46651 19.19249 1.000 22.23042 39 ALA D CA 1
ATOM 1328 C C . ALA D 1 39 ? 26.30558 24.44489 18.76620 1.000 26.82742 39 ALA D C 1
ATOM 1329 O O . ALA D 1 39 ? 27.08446 24.91970 19.60260 1.000 24.73306 39 ALA D O 1
ATOM 1331 N N . VAL D 1 40 ? 26.35723 24.74397 17.47178 1.000 23.16745 40 VAL D N 1
ATOM 1332 C CA . VAL D 1 40 ? 27.20667 25.80382 16.94418 1.000 25.01062 40 VAL D CA 1
ATOM 1333 C C . VAL D 1 40 ? 26.42005 27.10501 17.05626 1.000 23.10927 40 VAL D C 1
ATOM 1334 O O . VAL D 1 40 ? 25.41399 27.29483 16.36785 1.000 22.79476 40 VAL D O 1
ATOM 1338 N N . ILE D 1 41 ? 26.87514 27.99769 17.92872 1.000 21.21624 41 ILE D N 1
ATOM 1339 C CA . ILE D 1 41 ? 26.12609 29.18766 18.31571 1.000 24.54187 41 ILE D CA 1
ATOM 1340 C C . ILE D 1 41 ? 26.78209 30.40147 17.67353 1.000 29.93993 41 ILE D C 1
ATOM 1341 O O . ILE D 1 41 ? 27.95218 30.70060 17.94306 1.000 28.65062 41 ILE D O 1
ATOM 1346 N N . THR D 1 42 ? 26.02807 31.10254 16.82929 1.000 25.20258 42 THR D N 1
ATOM 1347 C CA . THR D 1 42 ? 26.51051 32.28782 16.13064 1.000 29.16167 42 THR D CA 1
ATOM 1348 C C . THR D 1 42 ? 25.70290 33.49233 16.58973 1.000 31.22519 42 THR D C 1
ATOM 1349 O O . THR D 1 42 ? 24.47512 33.50936 16.45023 1.000 33.50963 42 THR D O 1
ATOM 1353 N N . LYS D 1 43 ? 26.39179 34.49338 17.12929 1.000 30.09033 43 LYS D N 1
ATOM 1354 C CA . LYS D 1 43 ? 25.74662 35.70870 17.61337 1.000 34.00696 43 LYS D CA 1
ATOM 1355 C C . LYS D 1 43 ? 25.08217 36.47826 16.47602 1.000 37.01194 43 LYS D C 1
ATOM 1356 O O . LYS D 1 43 ? 25.67338 36.66811 15.41369 1.000 37.06497 43 LYS D O 1
#